Protein AF-B5W1G1-F1 (afdb_monomer)

Structure (mmCIF, N/CA/C/O backbone):
data_AF-B5W1G1-F1
#
_entry.id   AF-B5W1G1-F1
#
loop_
_atom_site.group_PDB
_atom_site.id
_atom_site.type_symbol
_atom_site.label_atom_id
_atom_site.label_alt_id
_atom_site.label_comp_id
_atom_site.label_asym_id
_atom_site.label_entity_id
_atom_site.label_seq_id
_atom_site.pdbx_PDB_ins_code
_atom_site.Cartn_x
_atom_site.Cartn_y
_atom_site.Cartn_z
_atom_site.occupancy
_atom_site.B_iso_or_equiv
_atom_site.auth_seq_id
_atom_site.auth_comp_id
_atom_site.auth_asym_id
_atom_site.auth_atom_id
_atom_site.pdbx_PDB_model_num
ATOM 1 N N . MET A 1 1 ? 3.548 20.262 -10.310 1.00 61.69 1 MET A N 1
ATOM 2 C CA . MET A 1 1 ? 2.220 20.641 -10.828 1.00 61.69 1 MET A CA 1
ATOM 3 C C . MET A 1 1 ? 1.462 19.352 -11.079 1.00 61.69 1 MET A C 1
ATOM 5 O O . MET A 1 1 ? 2.005 18.474 -11.740 1.00 61.69 1 MET A O 1
ATOM 9 N N . THR A 1 2 ? 0.310 19.182 -10.438 1.00 74.25 2 THR A N 1
ATOM 10 C CA . THR A 1 2 ? -0.564 18.022 -10.654 1.00 74.25 2 THR A CA 1
ATOM 11 C C . THR A 1 2 ? -1.331 18.264 -11.941 1.00 74.25 2 THR A C 1
ATOM 13 O O . THR A 1 2 ? -1.907 19.340 -12.098 1.00 74.25 2 THR A O 1
ATOM 16 N N . ASP A 1 3 ? -1.275 17.313 -12.870 1.00 83.94 3 ASP A N 1
ATOM 17 C CA . ASP A 1 3 ? -2.108 17.378 -14.061 1.00 83.94 3 ASP A CA 1
ATOM 18 C C . ASP A 1 3 ? -3.543 17.040 -13.658 1.00 83.94 3 ASP A C 1
ATOM 20 O O . ASP A 1 3 ? -3.789 15.997 -13.055 1.00 83.94 3 ASP A O 1
ATOM 24 N N . MET A 1 4 ? -4.476 17.946 -13.930 1.00 86.12 4 MET A N 1
ATOM 25 C CA . MET A 1 4 ? -5.883 17.762 -13.576 1.00 86.12 4 MET A CA 1
ATOM 26 C C . MET A 1 4 ? -6.613 16.832 -14.549 1.00 86.12 4 MET A C 1
ATOM 28 O O . MET A 1 4 ? -7.685 16.344 -14.202 1.00 86.12 4 MET A O 1
ATOM 32 N N . GLN A 1 5 ? -6.056 16.586 -15.739 1.00 87.12 5 GLN A N 1
ATOM 33 C CA . GLN A 1 5 ? -6.597 15.616 -16.693 1.00 87.12 5 GLN A CA 1
ATOM 34 C C . GLN A 1 5 ? -6.194 14.183 -16.312 1.00 87.12 5 GLN A C 1
ATOM 36 O O . GLN A 1 5 ? -7.009 13.278 -16.443 1.00 87.12 5 GLN A O 1
ATOM 41 N N . ASP A 1 6 ? -5.003 14.016 -15.721 1.00 89.44 6 ASP A N 1
ATOM 42 C CA . ASP A 1 6 ? -4.438 12.733 -15.276 1.00 89.44 6 ASP A CA 1
ATOM 43 C C . ASP A 1 6 ? -4.079 12.759 -13.780 1.00 89.44 6 ASP A C 1
ATOM 45 O O . ASP A 1 6 ? -2.928 12.547 -13.366 1.00 89.44 6 ASP A O 1
ATOM 49 N N . ILE A 1 7 ? -5.070 13.068 -12.941 1.00 92.81 7 ILE A N 1
ATOM 50 C CA . ILE A 1 7 ? -4.854 13.313 -11.509 1.00 92.81 7 ILE A CA 1
ATOM 51 C C . ILE A 1 7 ? -4.305 12.084 -10.773 1.00 92.81 7 ILE A C 1
ATOM 53 O O . ILE A 1 7 ? -3.355 12.208 -9.999 1.00 92.81 7 ILE A O 1
ATOM 57 N N . GLU A 1 8 ? -4.843 10.894 -11.047 1.00 89.69 8 GLU A N 1
ATOM 58 C CA . GLU A 1 8 ? -4.438 9.646 -10.388 1.00 89.69 8 GLU A CA 1
ATOM 59 C C . GLU A 1 8 ? -2.973 9.320 -10.684 1.00 89.69 8 GLU A C 1
ATOM 61 O O . GLU A 1 8 ? -2.160 9.148 -9.771 1.00 89.69 8 GLU A O 1
ATOM 66 N N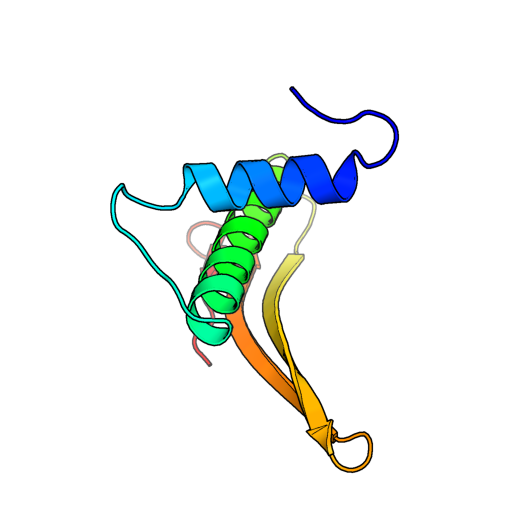 . GLN A 1 9 ? -2.607 9.330 -11.968 1.00 90.19 9 GLN A N 1
ATOM 67 C CA . GLN A 1 9 ? -1.238 9.080 -12.401 1.00 90.19 9 GLN A CA 1
ATOM 68 C C . GLN A 1 9 ? -0.283 10.146 -11.856 1.00 90.19 9 GLN A C 1
ATOM 70 O O . GLN A 1 9 ? 0.824 9.824 -11.415 1.00 90.19 9 GLN A O 1
ATOM 75 N N . SER A 1 10 ? -0.705 11.413 -11.843 1.00 92.56 10 SER A N 1
ATOM 76 C CA . SER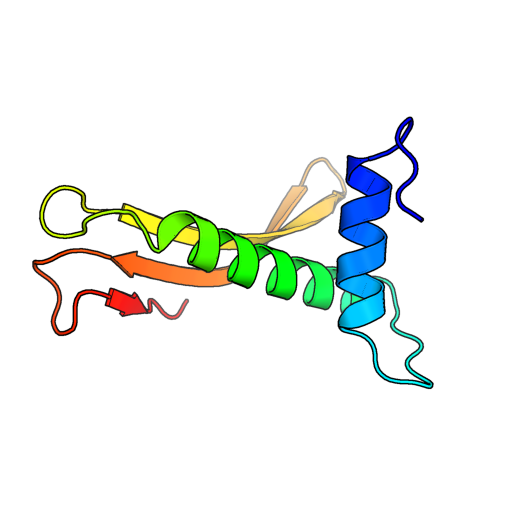 A 1 10 ? 0.085 12.511 -11.289 1.00 92.56 10 SER A CA 1
ATOM 77 C C . SER A 1 10 ? 0.371 12.321 -9.800 1.00 92.56 10 SER A C 1
ATOM 79 O O . SER A 1 10 ? 1.517 12.500 -9.385 1.00 92.56 10 SER A O 1
ATOM 81 N N . ILE A 1 11 ? -0.630 11.934 -9.003 1.00 92.81 11 ILE A N 1
ATOM 82 C CA . ILE A 1 11 ? -0.477 11.693 -7.561 1.00 92.81 11 ILE A CA 1
ATOM 83 C C . ILE A 1 11 ? 0.445 10.49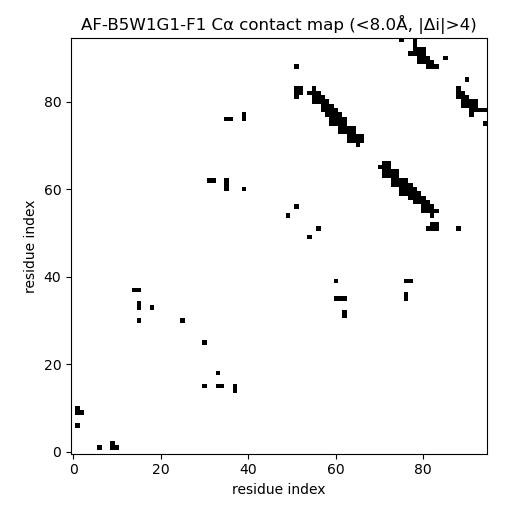8 -7.308 1.00 92.81 11 ILE A C 1
ATOM 85 O O . ILE A 1 11 ? 1.381 10.613 -6.513 1.00 92.81 11 ILE A O 1
ATOM 89 N N . ILE A 1 12 ? 0.235 9.379 -8.009 1.00 92.06 12 ILE A N 1
ATOM 90 C CA . ILE A 1 12 ? 1.078 8.180 -7.874 1.00 92.06 12 ILE A CA 1
ATOM 91 C C . ILE A 1 12 ? 2.532 8.519 -8.212 1.00 92.06 12 ILE A C 1
ATOM 93 O O . ILE A 1 12 ? 3.439 8.247 -7.424 1.00 92.06 12 ILE A O 1
ATOM 97 N N . ARG A 1 13 ? 2.764 9.187 -9.349 1.00 92.50 13 ARG A N 1
ATOM 98 C CA . ARG A 1 13 ? 4.106 9.595 -9.782 1.00 92.50 13 ARG A CA 1
ATOM 99 C C . ARG A 1 13 ? 4.775 10.506 -8.756 1.00 92.50 13 ARG A C 1
ATOM 101 O O . ARG A 1 13 ? 5.947 10.314 -8.453 1.00 92.50 13 ARG A O 1
ATOM 108 N N . GLN A 1 14 ? 4.049 11.486 -8.220 1.00 93.25 14 GLN A N 1
ATOM 109 C CA . GLN A 1 14 ? 4.577 12.389 -7.195 1.00 93.25 14 GLN A CA 1
ATOM 110 C C . GLN A 1 14 ? 4.974 11.631 -5.926 1.00 93.25 14 GLN A C 1
ATOM 112 O O . GLN A 1 14 ? 6.084 11.827 -5.437 1.00 93.25 14 GLN A O 1
ATOM 117 N N . LYS A 1 15 ? 4.113 10.738 -5.422 1.00 94.62 15 LYS A N 1
ATOM 118 C CA . LYS A 1 15 ? 4.408 9.932 -4.230 1.00 94.62 15 LYS A CA 1
ATOM 119 C C . LYS A 1 15 ? 5.644 9.050 -4.423 1.00 94.62 15 LYS A C 1
ATOM 121 O O . LYS A 1 15 ? 6.498 9.019 -3.543 1.00 94.62 15 LYS A O 1
ATOM 126 N N . ILE A 1 16 ? 5.778 8.401 -5.583 1.00 94.25 16 ILE A N 1
ATOM 127 C CA . ILE A 1 16 ? 6.958 7.584 -5.909 1.00 94.25 16 ILE A CA 1
ATOM 128 C C . ILE A 1 16 ? 8.221 8.452 -5.969 1.00 94.25 16 ILE A C 1
ATOM 130 O O . ILE A 1 16 ? 9.211 8.119 -5.327 1.00 94.25 16 ILE A O 1
ATOM 134 N N . ILE A 1 17 ? 8.191 9.585 -6.683 1.00 92.88 17 ILE A N 1
ATOM 135 C CA . ILE A 1 17 ? 9.355 10.483 -6.806 1.00 92.88 17 ILE A CA 1
ATOM 136 C C . ILE A 1 17 ? 9.804 11.011 -5.440 1.00 92.88 17 ILE A C 1
ATOM 138 O O . ILE A 1 17 ? 11.001 11.066 -5.181 1.00 92.88 17 ILE A O 1
ATOM 142 N N . LEU A 1 18 ? 8.866 11.377 -4.562 1.00 94.00 18 LEU A N 1
ATOM 143 C CA . LEU A 1 18 ? 9.178 11.869 -3.216 1.00 94.00 18 LEU A CA 1
ATOM 144 C C . LEU A 1 18 ? 9.827 10.806 -2.319 1.00 94.00 18 LEU A C 1
ATOM 146 O O . LEU A 1 18 ? 10.532 11.161 -1.377 1.00 94.00 18 LEU A O 1
ATOM 150 N N . ALA A 1 19 ? 9.584 9.525 -2.592 1.00 93.31 19 ALA A N 1
ATOM 151 C CA . ALA A 1 19 ? 10.162 8.423 -1.833 1.00 93.31 19 ALA A CA 1
ATOM 152 C C . ALA A 1 19 ? 11.549 7.989 -2.347 1.00 93.31 19 ALA A C 1
ATOM 154 O O . ALA A 1 19 ? 12.270 7.293 -1.629 1.00 93.31 19 ALA A O 1
ATOM 155 N N . LEU A 1 20 ? 11.932 8.395 -3.562 1.00 93.94 20 LEU A N 1
ATOM 156 C CA . LEU A 1 20 ? 13.241 8.103 -4.147 1.00 93.94 20 LEU A CA 1
ATOM 157 C C . LEU A 1 20 ? 14.308 9.081 -3.648 1.00 93.94 20 LEU A C 1
ATOM 159 O O . LEU A 1 20 ? 14.070 10.279 -3.488 1.00 93.94 20 LEU A O 1
ATOM 163 N N . LYS A 1 21 ? 15.522 8.573 -3.440 1.00 92.12 21 LYS A N 1
ATOM 164 C CA . LYS A 1 21 ? 16.697 9.391 -3.138 1.00 92.12 21 LYS A CA 1
ATOM 165 C C . LYS A 1 21 ? 17.376 9.832 -4.429 1.00 92.12 21 LYS A C 1
ATOM 167 O O . LYS A 1 21 ? 17.259 9.211 -5.485 1.00 92.12 21 LYS A O 1
ATOM 172 N N . TYR A 1 22 ? 18.124 10.929 -4.340 1.00 88.75 22 TYR A N 1
ATOM 173 C CA . TYR A 1 22 ? 18.910 11.404 -5.471 1.00 88.75 22 TYR A CA 1
ATOM 174 C C . TYR A 1 22 ? 19.909 10.331 -5.927 1.00 88.75 22 TYR A C 1
ATOM 176 O O . TYR A 1 22 ? 20.714 9.852 -5.131 1.00 88.75 22 TYR A O 1
ATOM 184 N N . GLY A 1 23 ? 19.873 9.997 -7.218 1.00 90.75 23 GLY A N 1
ATOM 185 C CA . GLY A 1 23 ? 20.729 8.974 -7.821 1.00 90.75 23 GLY A CA 1
ATOM 186 C C . GLY A 1 23 ? 20.103 7.579 -7.897 1.00 90.75 23 GLY A C 1
ATOM 187 O O . GLY A 1 23 ? 20.660 6.734 -8.600 1.00 90.75 23 GLY A O 1
ATOM 188 N N . ASP A 1 24 ? 18.947 7.350 -7.264 1.00 92.94 24 ASP A N 1
ATOM 189 C CA . ASP A 1 24 ? 18.234 6.078 -7.370 1.00 92.94 24 ASP A CA 1
ATOM 190 C C . ASP A 1 24 ? 17.798 5.824 -8.821 1.00 92.94 24 ASP A C 1
ATOM 192 O O . ASP A 1 24 ? 17.225 6.686 -9.493 1.00 92.94 24 ASP A O 1
ATOM 196 N N . LYS A 1 25 ? 18.069 4.611 -9.308 1.00 92.31 25 LYS A N 1
ATOM 197 C CA . LYS A 1 25 ? 17.633 4.117 -10.622 1.00 92.31 25 LYS A CA 1
ATOM 198 C C . LYS A 1 25 ? 16.962 2.755 -10.452 1.00 92.31 25 LYS A C 1
ATOM 200 O O . LYS A 1 25 ? 17.535 1.748 -10.868 1.00 92.31 25 LYS A O 1
ATOM 205 N N . PRO A 1 26 ? 15.797 2.714 -9.789 1.00 93.75 26 PRO A N 1
ATOM 206 C CA . PRO A 1 26 ? 15.141 1.458 -9.487 1.00 93.75 26 PRO A CA 1
ATOM 207 C C . PRO A 1 26 ? 14.643 0.788 -10.770 1.00 93.75 26 PRO A C 1
ATOM 209 O O . PRO A 1 26 ? 14.140 1.442 -11.689 1.00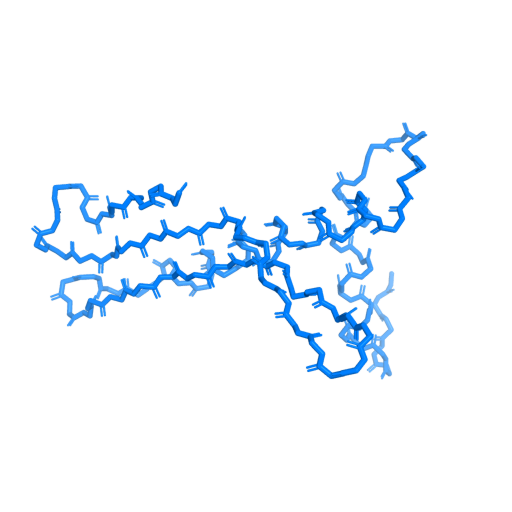 93.75 26 PRO A O 1
ATOM 212 N N . ASN A 1 27 ? 14.774 -0.531 -10.830 1.00 96.00 27 ASN A N 1
ATOM 213 C CA . ASN A 1 27 ? 14.156 -1.348 -11.863 1.00 96.00 27 ASN A CA 1
ATOM 214 C C . ASN A 1 27 ? 12.646 -1.527 -11.594 1.00 96.00 27 ASN A C 1
ATOM 216 O O . ASN A 1 27 ? 12.110 -1.062 -10.587 1.00 96.00 27 ASN A O 1
ATOM 220 N N . LEU A 1 28 ? 11.938 -2.209 -12.499 1.00 95.44 28 LEU A N 1
ATOM 221 C CA . LEU A 1 28 ? 10.487 -2.396 -12.385 1.00 95.44 28 LEU A CA 1
ATOM 222 C C . LEU A 1 28 ? 10.074 -3.084 -11.074 1.00 95.44 28 LEU A C 1
ATOM 224 O O . LEU A 1 28 ? 9.084 -2.684 -10.462 1.00 95.44 28 LEU A O 1
ATOM 228 N N . VAL A 1 29 ? 10.827 -4.093 -10.633 1.00 95.38 29 VAL A N 1
ATOM 229 C CA . VAL A 1 29 ? 10.532 -4.828 -9.395 1.00 95.38 29 VAL A CA 1
ATOM 230 C C . VAL A 1 29 ? 10.696 -3.904 -8.192 1.00 95.38 29 VAL A C 1
ATOM 232 O O . VAL A 1 29 ? 9.800 -3.822 -7.356 1.00 95.38 29 VAL A O 1
ATOM 235 N N . GLU A 1 30 ? 11.791 -3.149 -8.147 1.00 95.38 30 GLU A N 1
ATOM 236 C CA . GLU A 1 30 ? 12.087 -2.203 -7.067 1.00 95.38 30 GLU A CA 1
ATOM 237 C C . GLU A 1 30 ? 11.053 -1.066 -6.999 1.00 95.38 30 GLU A C 1
ATOM 239 O O . GLU A 1 30 ? 10.556 -0.754 -5.917 1.00 95.38 30 GLU A O 1
ATOM 244 N N . ILE A 1 31 ? 10.654 -0.493 -8.144 1.00 95.81 31 ILE A N 1
ATOM 245 C CA . ILE A 1 31 ? 9.572 0.509 -8.206 1.00 95.81 31 ILE A CA 1
ATOM 246 C C . ILE A 1 31 ? 8.252 -0.083 -7.710 1.00 95.81 31 ILE A C 1
ATOM 248 O O . ILE A 1 31 ? 7.527 0.580 -6.971 1.00 95.81 31 ILE A O 1
ATOM 252 N N . THR A 1 32 ? 7.929 -1.319 -8.095 1.00 95.94 32 THR A N 1
ATOM 253 C CA . THR A 1 32 ? 6.669 -1.968 -7.700 1.00 95.94 32 THR A CA 1
ATOM 254 C C . THR A 1 32 ? 6.634 -2.237 -6.195 1.00 95.94 32 THR A C 1
ATOM 256 O O . THR A 1 32 ? 5.622 -1.990 -5.541 1.00 95.94 32 THR A O 1
ATOM 259 N N . GLN A 1 33 ? 7.755 -2.674 -5.616 1.00 95.25 33 GLN A N 1
ATOM 260 C CA . GLN A 1 33 ? 7.898 -2.835 -4.168 1.00 95.25 33 GLN A CA 1
ATOM 261 C C . GLN A 1 33 ? 7.771 -1.500 -3.429 1.00 95.25 33 GLN A C 1
ATOM 263 O O . GLN A 1 33 ? 7.069 -1.422 -2.419 1.00 95.25 33 GLN A O 1
ATOM 268 N N . LEU A 1 34 ? 8.390 -0.438 -3.953 1.00 95.44 34 LEU A N 1
ATOM 269 C CA . LEU A 1 34 ? 8.264 0.907 -3.395 1.00 95.44 34 LEU A CA 1
ATOM 270 C C . LEU A 1 34 ? 6.814 1.406 -3.444 1.00 95.44 34 LEU A C 1
ATOM 272 O O . LEU A 1 34 ? 6.310 1.924 -2.449 1.00 95.44 34 LEU A O 1
ATOM 276 N N . ALA A 1 35 ? 6.128 1.209 -4.571 1.00 95.25 35 ALA A N 1
ATOM 277 C CA . ALA A 1 35 ? 4.722 1.562 -4.720 1.00 95.25 35 ALA A CA 1
ATOM 278 C C . ALA A 1 35 ? 3.840 0.798 -3.720 1.00 95.25 35 ALA A C 1
ATOM 280 O O . ALA A 1 35 ? 3.028 1.420 -3.039 1.00 95.25 35 ALA A O 1
ATOM 281 N N . SER A 1 36 ? 4.042 -0.516 -3.563 1.00 95.31 36 SER A N 1
ATOM 282 C CA . SER A 1 36 ? 3.318 -1.333 -2.577 1.00 95.31 36 SER A CA 1
ATOM 283 C C . SER A 1 36 ? 3.475 -0.795 -1.155 1.00 95.31 36 SER A C 1
ATOM 285 O O . SER A 1 36 ? 2.494 -0.729 -0.417 1.00 95.31 36 SER A O 1
ATOM 287 N N . LYS A 1 37 ? 4.690 -0.380 -0.779 1.00 95.06 37 LYS A N 1
ATOM 288 C CA . LYS A 1 37 ? 4.964 0.209 0.535 1.00 95.06 37 LYS A CA 1
ATOM 289 C C . LYS A 1 37 ? 4.214 1.528 0.734 1.00 95.06 37 LYS A C 1
ATOM 291 O O . LYS A 1 37 ? 3.519 1.692 1.731 1.00 95.06 37 LYS A O 1
ATOM 296 N N . ILE A 1 38 ? 4.317 2.447 -0.229 1.00 95.50 38 ILE A N 1
ATOM 297 C CA . ILE A 1 38 ? 3.629 3.750 -0.189 1.00 95.50 38 ILE A CA 1
ATOM 298 C C . ILE A 1 38 ? 2.114 3.557 -0.054 1.00 95.50 38 ILE A C 1
ATOM 300 O O . ILE A 1 38 ? 1.478 4.219 0.762 1.00 95.50 38 ILE A O 1
ATOM 304 N N . ILE A 1 39 ? 1.543 2.637 -0.836 1.00 95.31 39 ILE A N 1
ATOM 305 C CA . ILE A 1 39 ? 0.111 2.325 -0.790 1.00 95.31 39 ILE A CA 1
ATOM 306 C C . ILE A 1 39 ? -0.272 1.776 0.587 1.00 95.31 39 ILE A C 1
ATOM 308 O O . ILE A 1 39 ? -1.289 2.190 1.135 1.00 95.31 39 ILE A O 1
ATOM 312 N N . SER A 1 40 ? 0.539 0.891 1.172 1.00 94.94 40 SER A N 1
ATOM 313 C CA . SER A 1 40 ? 0.274 0.346 2.509 1.00 94.94 40 SER A CA 1
ATOM 314 C C . SER A 1 40 ? 0.252 1.439 3.586 1.00 94.94 40 SER A C 1
ATOM 316 O O . SER A 1 40 ? -0.679 1.506 4.390 1.00 94.94 40 SER A O 1
ATOM 318 N N . GLU A 1 41 ? 1.218 2.362 3.546 1.00 94.94 41 GLU A N 1
ATOM 319 C CA . GLU A 1 41 ? 1.271 3.518 4.451 1.00 94.94 41 GLU A CA 1
ATOM 320 C C . GLU A 1 41 ? 0.073 4.464 4.262 1.00 94.94 41 GLU A C 1
ATOM 322 O O . GLU A 1 41 ? -0.457 5.013 5.231 1.00 94.94 41 GLU A O 1
ATOM 327 N N . ASP A 1 42 ? -0.364 4.680 3.019 1.00 95.38 42 ASP A N 1
ATOM 328 C CA . ASP A 1 42 ? -1.546 5.490 2.723 1.00 95.38 42 ASP A CA 1
ATOM 329 C C . ASP A 1 42 ? -2.828 4.825 3.241 1.00 95.38 42 ASP A C 1
ATOM 331 O O . ASP A 1 42 ? -3.660 5.502 3.844 1.00 95.38 42 ASP A O 1
ATOM 335 N N . VAL A 1 43 ? -2.971 3.507 3.073 1.00 95.56 43 VAL A N 1
ATOM 336 C CA . VAL A 1 43 ? -4.092 2.732 3.628 1.00 95.56 43 VAL A CA 1
ATOM 337 C C . VAL A 1 43 ? -4.122 2.841 5.152 1.00 95.56 43 VAL A C 1
ATOM 339 O O . VAL A 1 43 ? -5.179 3.114 5.718 1.00 95.56 43 VAL A O 1
ATOM 342 N N . GLU A 1 44 ? -2.979 2.705 5.828 1.00 93.88 44 GLU A N 1
ATOM 343 C CA . GLU A 1 44 ? -2.905 2.862 7.285 1.00 93.88 44 GLU A CA 1
ATOM 344 C C . GLU A 1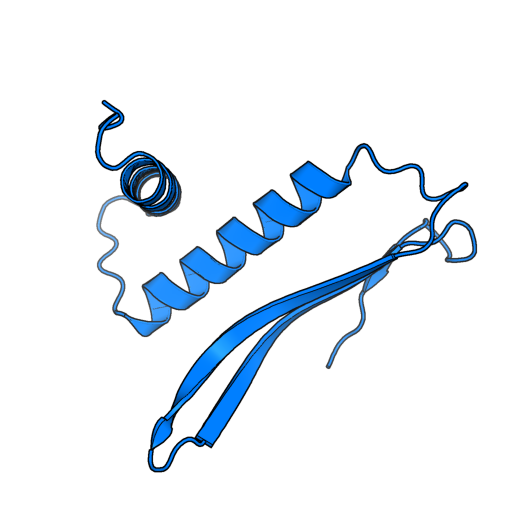 44 ? -3.334 4.269 7.734 1.00 93.88 44 GLU A C 1
ATOM 346 O O . GLU A 1 44 ? -4.117 4.410 8.675 1.00 93.88 44 GLU A O 1
ATOM 351 N N . LYS A 1 45 ? -2.905 5.322 7.026 1.00 95.25 45 LYS A N 1
ATOM 352 C CA . LYS A 1 45 ? -3.337 6.702 7.314 1.00 95.25 45 LYS A CA 1
ATOM 353 C C . LYS A 1 45 ? -4.835 6.892 7.099 1.00 95.25 45 LYS A C 1
ATOM 355 O O . LYS A 1 45 ? -5.480 7.524 7.934 1.00 95.25 45 LYS A O 1
ATOM 360 N N . LEU A 1 46 ? -5.389 6.347 6.017 1.00 95.56 46 LEU A N 1
ATOM 361 C CA . LEU A 1 46 ? -6.822 6.425 5.717 1.00 95.56 46 LEU A CA 1
ATOM 362 C C . LEU A 1 46 ? -7.676 5.695 6.761 1.00 95.56 46 LEU A C 1
ATOM 364 O O . LEU A 1 46 ? -8.780 6.143 7.058 1.00 95.56 46 LEU A O 1
ATOM 368 N N . LEU A 1 47 ? -7.162 4.606 7.335 1.00 94.50 47 LEU A N 1
ATOM 369 C CA . LEU A 1 47 ? -7.843 3.832 8.373 1.00 94.50 47 LEU A CA 1
ATOM 370 C C . LEU A 1 47 ? -7.610 4.368 9.793 1.00 9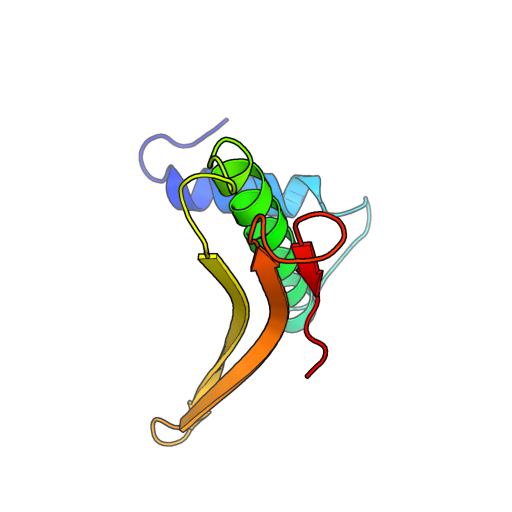4.50 47 LEU A C 1
ATOM 372 O O . LEU A 1 47 ? -8.347 3.995 10.702 1.00 94.50 47 LEU A O 1
ATOM 376 N N . SER A 1 48 ? -6.643 5.267 9.997 1.00 92.44 48 SER A N 1
ATOM 377 C CA . SER A 1 48 ? -6.350 5.857 11.313 1.00 92.44 48 SER A CA 1
ATOM 378 C C . SER A 1 48 ? -7.546 6.495 12.048 1.00 92.44 48 SER A C 1
ATOM 380 O O . SER A 1 48 ? -7.560 6.419 13.277 1.00 92.44 48 SER A O 1
ATOM 382 N N . PRO A 1 49 ? -8.571 7.075 11.381 1.00 94.12 49 PRO A N 1
ATOM 383 C CA . PRO A 1 49 ? -9.745 7.622 12.065 1.00 94.12 49 PRO A CA 1
ATOM 384 C C . PRO A 1 49 ? -10.797 6.570 12.455 1.00 94.12 49 PRO A C 1
ATOM 386 O O . PRO A 1 49 ? -11.788 6.920 13.092 1.00 94.12 49 PRO A O 1
ATOM 389 N N . VAL A 1 50 ? -10.643 5.307 12.037 1.00 93.38 50 VAL A N 1
ATOM 390 C CA . VAL A 1 50 ? -11.619 4.243 12.317 1.00 93.38 50 VAL A CA 1
ATOM 391 C C . VAL A 1 50 ? -11.523 3.826 13.783 1.00 93.38 50 VAL A C 1
ATOM 393 O O . VAL A 1 50 ? -10.487 3.340 14.236 1.00 93.38 50 VAL A O 1
ATOM 396 N N . ASP A 1 51 ? -12.629 3.972 14.514 1.00 91.00 51 ASP A N 1
ATOM 397 C CA . ASP A 1 51 ? -12.719 3.564 15.915 1.00 91.00 51 ASP A CA 1
ATOM 398 C C . ASP A 1 51 ? -12.750 2.031 16.053 1.00 91.00 51 ASP A C 1
ATOM 400 O O . ASP A 1 51 ? -13.726 1.363 15.692 1.00 91.00 51 ASP A O 1
ATOM 404 N N . ASN A 1 52 ? -11.674 1.475 16.614 1.00 89.12 52 ASN A N 1
ATOM 405 C CA . ASN A 1 52 ? -11.508 0.037 16.818 1.00 89.12 52 ASN A CA 1
ATOM 406 C C . ASN A 1 52 ? -12.269 -0.533 18.033 1.00 89.12 52 ASN A C 1
ATOM 408 O O . ASN A 1 52 ? -12.293 -1.755 18.223 1.00 89.12 52 ASN A O 1
ATOM 412 N N . PHE A 1 53 ? -12.917 0.316 18.839 1.00 89.62 53 PHE A N 1
ATOM 413 C CA . PHE A 1 53 ? -13.899 -0.115 19.837 1.00 89.62 53 PHE A CA 1
ATOM 414 C C . PHE A 1 53 ? -15.241 -0.464 19.198 1.00 89.62 53 PHE A C 1
ATOM 416 O O . PHE A 1 53 ? -15.958 -1.317 19.719 1.00 89.62 53 PHE A O 1
ATOM 423 N N . VAL A 1 54 ? -15.558 0.157 18.059 1.00 93.75 54 VAL A N 1
ATOM 424 C CA . VAL A 1 54 ? -16.807 -0.076 17.325 1.00 93.75 54 VAL A CA 1
ATOM 425 C C . VAL A 1 54 ? -16.610 -1.103 16.210 1.00 93.75 54 VAL A C 1
ATOM 427 O O . VAL A 1 54 ? -17.455 -1.980 16.030 1.00 93.75 54 VAL A O 1
ATOM 430 N N . PHE A 1 55 ? -15.492 -1.031 15.478 1.00 94.56 55 PHE A N 1
ATOM 431 C CA . PHE A 1 55 ? -15.244 -1.865 14.301 1.00 94.56 55 PHE A CA 1
ATOM 432 C C . PHE A 1 55 ? -13.961 -2.688 14.420 1.00 94.56 55 PHE A C 1
ATOM 434 O O . PHE A 1 55 ? -12.874 -2.156 14.626 1.00 94.56 55 PHE A O 1
ATOM 441 N N . ASN A 1 56 ? -14.077 -3.994 14.184 1.00 94.81 56 ASN A N 1
ATOM 442 C CA . ASN A 1 56 ? -12.925 -4.868 13.980 1.00 94.81 56 ASN A CA 1
ATOM 443 C C . ASN A 1 56 ? -12.629 -4.958 12.481 1.00 94.81 56 ASN A C 1
ATOM 445 O O . ASN A 1 56 ? -13.548 -5.182 11.692 1.00 94.81 56 ASN A O 1
ATOM 449 N N . TYR A 1 57 ? -11.365 -4.831 12.084 1.00 95.19 57 TYR A N 1
ATOM 450 C CA . TYR A 1 57 ? -10.971 -4.933 10.679 1.00 95.19 57 TYR A CA 1
ATOM 451 C C . TYR A 1 57 ? -9.619 -5.620 10.501 1.00 95.19 57 TYR A C 1
ATOM 453 O O . TYR A 1 57 ? -8.792 -5.672 11.410 1.00 95.19 57 TYR A O 1
ATOM 461 N N . GLY A 1 58 ? -9.406 -6.174 9.311 1.00 94.06 58 GLY A N 1
ATOM 462 C CA . GLY A 1 58 ? -8.129 -6.726 8.880 1.00 94.06 58 GLY A CA 1
ATOM 463 C C . GLY A 1 58 ? -7.630 -5.990 7.650 1.00 94.06 58 GLY A C 1
ATOM 464 O O . GLY A 1 58 ? -8.425 -5.595 6.800 1.00 94.06 58 GLY A O 1
ATOM 465 N N . VAL A 1 59 ? -6.319 -5.811 7.560 1.00 94.75 59 VAL A N 1
ATOM 466 C CA . VAL A 1 59 ? -5.662 -5.204 6.405 1.00 94.75 59 VAL A CA 1
ATOM 467 C C . VAL A 1 59 ? -4.692 -6.216 5.831 1.00 94.75 59 VAL A C 1
ATOM 469 O O . VAL A 1 59 ? -3.878 -6.775 6.564 1.00 94.75 59 VAL A O 1
ATOM 472 N N . MET A 1 60 ? -4.798 -6.441 4.524 1.00 94.81 60 MET A N 1
ATOM 473 C CA . MET A 1 60 ? -3.865 -7.233 3.735 1.00 94.81 60 MET A CA 1
ATOM 474 C C . MET A 1 60 ? -3.447 -6.404 2.525 1.00 94.81 60 MET A C 1
ATOM 476 O O . MET A 1 60 ? -4.282 -6.065 1.688 1.00 94.81 60 MET A O 1
ATOM 480 N N . THR A 1 61 ? -2.166 -6.071 2.439 1.00 94.50 61 THR A N 1
ATOM 481 C CA . THR A 1 61 ? -1.571 -5.389 1.286 1.00 94.50 61 THR A CA 1
ATOM 482 C C . THR A 1 61 ? -0.507 -6.287 0.665 1.00 94.50 61 THR A C 1
ATOM 484 O O . THR A 1 61 ? 0.058 -7.169 1.316 1.00 94.50 61 THR A O 1
ATOM 487 N N . GLY A 1 62 ? -0.246 -6.104 -0.625 1.00 94.25 62 GLY A N 1
ATOM 488 C CA . GLY A 1 62 ? 0.716 -6.918 -1.353 1.00 94.25 62 GLY A CA 1
ATOM 489 C C . GLY A 1 62 ? 0.784 -6.557 -2.828 1.00 94.25 62 GLY A C 1
ATOM 490 O O . GLY A 1 62 ? 0.047 -5.700 -3.315 1.00 94.25 62 GLY A O 1
ATOM 491 N N . ILE A 1 63 ? 1.675 -7.239 -3.538 1.00 96.62 63 ILE A N 1
ATOM 492 C CA . ILE A 1 63 ? 1.892 -7.077 -4.972 1.00 96.62 63 ILE A CA 1
ATOM 493 C C . ILE A 1 63 ? 1.226 -8.244 -5.687 1.00 96.62 63 ILE A C 1
ATOM 495 O O . ILE A 1 63 ? 1.573 -9.403 -5.453 1.00 96.62 63 ILE A O 1
ATOM 499 N N . GLN A 1 64 ? 0.302 -7.936 -6.589 1.00 96.31 64 GLN A N 1
ATOM 500 C CA . GLN A 1 64 ? -0.231 -8.921 -7.517 1.00 96.31 64 GLN A CA 1
ATOM 501 C C . GLN A 1 64 ? 0.733 -9.097 -8.692 1.00 96.31 64 GLN A C 1
ATOM 503 O O . GLN A 1 64 ? 1.090 -8.141 -9.377 1.00 96.31 64 GLN A O 1
ATOM 508 N N . ILE A 1 65 ? 1.153 -10.336 -8.921 1.00 96.62 65 ILE A N 1
ATOM 509 C CA . ILE A 1 65 ? 2.042 -10.732 -10.008 1.00 96.62 65 ILE A CA 1
ATOM 510 C C . ILE A 1 65 ? 1.203 -11.495 -11.028 1.00 96.62 65 ILE A C 1
ATOM 512 O O . ILE A 1 65 ? 0.625 -12.539 -10.719 1.00 96.62 65 ILE A O 1
ATOM 516 N N . HIS A 1 66 ? 1.139 -10.967 -12.247 1.00 96.19 66 HIS A N 1
ATOM 517 C CA . HIS A 1 66 ? 0.460 -11.605 -13.369 1.00 96.19 66 HIS A CA 1
ATOM 518 C C . HIS A 1 66 ? 1.429 -12.548 -14.086 1.00 96.19 66 HIS A C 1
ATOM 520 O O . HIS A 1 66 ? 2.476 -12.121 -14.571 1.00 96.19 66 HIS A O 1
ATOM 526 N N . GLY A 1 67 ? 1.086 -13.831 -14.117 1.00 95.19 67 GLY A N 1
ATOM 527 C CA . GLY A 1 67 ? 1.847 -14.886 -14.764 1.00 95.19 67 GLY A CA 1
ATOM 528 C C . GLY A 1 67 ? 1.312 -15.296 -16.130 1.00 95.19 67 GLY A C 1
ATOM 529 O O . GLY A 1 67 ? 0.260 -14.830 -16.566 1.00 95.19 67 GLY A O 1
ATOM 530 N N . PRO A 1 68 ? 2.018 -16.211 -16.814 1.00 94.81 68 PRO A N 1
ATOM 531 C CA . PRO A 1 68 ? 1.518 -16.849 -18.026 1.00 94.81 68 PRO A CA 1
ATOM 532 C C . PRO A 1 68 ? 0.244 -17.657 -17.757 1.00 94.81 68 PRO A C 1
ATOM 534 O O . PRO A 1 68 ? 0.037 -18.136 -16.643 1.00 94.81 68 PRO A O 1
ATOM 537 N N . MET A 1 69 ? -0.556 -17.897 -18.798 1.00 93.50 69 MET A N 1
ATOM 538 C CA . MET A 1 69 ? -1.731 -18.784 -18.732 1.00 93.50 69 MET A CA 1
ATOM 539 C C . MET A 1 69 ? -2.733 -18.394 -17.630 1.00 93.50 69 MET A C 1
ATOM 541 O O . MET A 1 69 ? -3.229 -19.263 -16.918 1.00 93.50 69 MET A O 1
ATOM 545 N N . ASP A 1 70 ? -2.979 -17.091 -17.457 1.00 92.12 70 ASP A N 1
ATOM 546 C CA . ASP A 1 70 ? -3.903 -16.536 -16.453 1.00 92.12 70 ASP A CA 1
ATOM 547 C C . ASP A 1 70 ? -3.585 -16.956 -15.005 1.00 92.12 70 ASP A C 1
ATOM 549 O O . ASP A 1 70 ? -4.447 -16.976 -14.124 1.00 92.12 70 ASP A O 1
ATOM 553 N N . THR A 1 71 ? -2.321 -17.291 -14.732 1.00 96.00 71 THR A N 1
ATOM 554 C CA . THR A 1 71 ? -1.857 -17.541 -13.367 1.00 96.00 71 THR A CA 1
ATOM 555 C C . THR A 1 71 ? -1.611 -16.222 -12.639 1.00 96.00 71 THR A C 1
ATOM 557 O O . THR A 1 71 ? -1.116 -15.249 -13.209 1.00 96.00 71 THR A O 1
ATOM 560 N N . HIS A 1 72 ? -1.953 -16.176 -11.352 1.00 95.50 72 HIS A N 1
ATOM 561 C CA . HIS A 1 72 ? -1.727 -15.009 -10.505 1.00 95.50 72 HIS A CA 1
ATOM 562 C C . HIS A 1 72 ? -1.078 -15.432 -9.194 1.00 95.50 72 HIS A C 1
ATOM 564 O O . HIS A 1 72 ? -1.490 -16.415 -8.577 1.00 95.50 72 HIS A O 1
ATOM 570 N N . TRP A 1 73 ? -0.100 -14.651 -8.745 1.00 95.50 73 TRP A N 1
ATOM 571 C CA . TRP A 1 73 ? 0.506 -14.796 -7.425 1.00 95.50 73 TRP A CA 1
ATOM 572 C C . TRP A 1 73 ? 0.368 -13.500 -6.645 1.00 95.50 73 TRP A C 1
ATOM 574 O O . TRP A 1 73 ? 0.349 -12.417 -7.227 1.00 95.50 73 TRP A O 1
ATOM 584 N N . ILE A 1 74 ? 0.297 -13.614 -5.323 1.00 93.75 74 ILE A N 1
ATOM 585 C CA . ILE A 1 74 ? 0.320 -12.469 -4.418 1.00 93.75 74 ILE A CA 1
ATOM 586 C C . ILE A 1 74 ? 1.608 -12.544 -3.611 1.00 93.75 74 ILE A C 1
ATOM 588 O O . ILE A 1 74 ? 1.842 -13.520 -2.902 1.00 93.75 74 ILE A O 1
ATOM 592 N N . TYR A 1 75 ? 2.433 -11.509 -3.719 1.00 93.38 75 TYR A N 1
ATOM 593 C CA . TYR A 1 75 ? 3.545 -11.290 -2.808 1.00 93.38 75 TYR A CA 1
ATOM 594 C C . TYR A 1 75 ? 3.052 -10.414 -1.646 1.00 93.38 75 TYR A C 1
ATOM 596 O O . TYR A 1 75 ? 2.742 -9.241 -1.877 1.00 93.38 75 TYR A O 1
ATOM 604 N N . PRO A 1 76 ? 2.912 -10.951 -0.423 1.00 92.00 76 PRO A N 1
ATOM 605 C CA . PRO A 1 76 ? 2.372 -10.194 0.701 1.00 92.00 76 PRO A CA 1
ATOM 606 C C . PRO A 1 76 ? 3.331 -9.080 1.147 1.00 92.00 76 PRO A C 1
ATOM 608 O O . PRO A 1 76 ? 4.549 -9.244 1.096 1.00 92.00 76 PRO A O 1
ATOM 611 N N . HIS A 1 77 ? 2.773 -7.952 1.591 1.00 90.62 77 HIS A N 1
ATOM 612 C CA . HIS A 1 77 ? 3.519 -6.832 2.167 1.00 90.62 77 HIS A CA 1
ATOM 613 C C . HIS A 1 77 ? 3.173 -6.650 3.649 1.00 90.62 77 HIS A C 1
ATOM 615 O O . HIS A 1 77 ? 3.946 -7.092 4.494 1.00 90.62 77 HIS A O 1
ATOM 621 N N . ASP A 1 78 ? 2.004 -6.083 3.966 1.00 90.81 78 ASP A N 1
ATOM 622 C CA . ASP A 1 78 ? 1.503 -5.995 5.338 1.00 90.81 78 ASP A CA 1
ATOM 623 C C . ASP A 1 78 ? 0.280 -6.881 5.532 1.00 90.81 78 ASP A C 1
ATOM 625 O O . ASP A 1 78 ? -0.623 -6.938 4.694 1.00 90.81 78 ASP A O 1
ATOM 629 N N . PHE A 1 79 ? 0.227 -7.535 6.689 1.00 93.88 79 PHE A N 1
ATOM 630 C CA . PHE A 1 79 ? -0.940 -8.282 7.117 1.00 93.88 79 PHE A CA 1
ATOM 631 C C . PHE A 1 79 ? -1.161 -8.073 8.611 1.00 93.88 79 PHE A C 1
ATOM 633 O O . PHE A 1 79 ? -0.293 -8.374 9.431 1.00 93.88 79 PHE A O 1
ATOM 640 N N . TYR A 1 80 ? -2.302 -7.504 8.990 1.00 94.00 80 TYR A N 1
ATOM 641 C CA . TYR A 1 80 ? -2.602 -7.231 10.393 1.00 94.00 80 TYR A CA 1
ATOM 642 C C . TYR A 1 80 ? -4.098 -7.175 10.681 1.00 94.00 80 TYR A C 1
ATOM 644 O O . TYR A 1 80 ? -4.923 -6.932 9.802 1.00 94.00 80 TYR A O 1
ATOM 652 N N . LEU A 1 81 ? -4.440 -7.382 11.950 1.00 94.94 81 LEU A N 1
ATOM 653 C CA . LEU A 1 81 ? -5.788 -7.238 12.489 1.00 94.94 81 LEU A CA 1
ATOM 654 C C . LEU A 1 81 ? -5.828 -6.074 13.472 1.00 94.94 81 LEU A C 1
ATOM 656 O O . LEU A 1 81 ? -4.903 -5.902 14.265 1.00 94.94 81 LEU A O 1
ATOM 660 N N . VAL A 1 82 ? -6.916 -5.315 13.448 1.00 94.88 82 VAL A N 1
ATOM 661 C CA . VAL A 1 82 ? -7.211 -4.231 14.382 1.00 94.88 82 VAL A CA 1
ATOM 662 C C . VAL A 1 82 ? -8.530 -4.537 15.076 1.00 94.88 82 VAL A C 1
ATOM 664 O O . VAL A 1 82 ? -9.546 -4.805 14.434 1.00 94.88 82 VAL A O 1
ATOM 667 N N . SER A 1 83 ? -8.494 -4.550 16.404 1.00 93.75 83 SER A N 1
ATOM 668 C CA . SER A 1 83 ? -9.647 -4.837 17.253 1.00 93.75 83 SER A CA 1
ATOM 669 C C . SER A 1 83 ? -9.362 -4.403 18.684 1.00 93.75 83 SER A C 1
ATOM 671 O O . SER A 1 83 ? -8.277 -4.667 19.203 1.00 93.75 83 SER A O 1
ATOM 673 N N . SER A 1 84 ? -10.362 -3.838 19.360 1.00 93.00 84 SER A N 1
ATOM 674 C CA . SER A 1 84 ? -10.320 -3.568 20.805 1.00 93.00 84 SER A CA 1
ATOM 675 C C . SER A 1 84 ? -10.092 -4.815 21.673 1.00 93.00 84 SER A C 1
ATOM 677 O O . SER A 1 84 ? -9.675 -4.693 22.822 1.00 93.00 84 SER A O 1
ATOM 679 N N . GLN A 1 85 ? -10.315 -6.018 21.135 1.00 93.00 85 GLN A N 1
ATOM 680 C CA . GLN A 1 85 ? -10.081 -7.287 21.835 1.00 93.00 85 GLN A CA 1
ATOM 681 C C . GLN A 1 85 ? -8.612 -7.739 21.788 1.00 93.00 85 GLN A C 1
ATOM 683 O O . GLN A 1 85 ? -8.235 -8.691 22.472 1.00 93.00 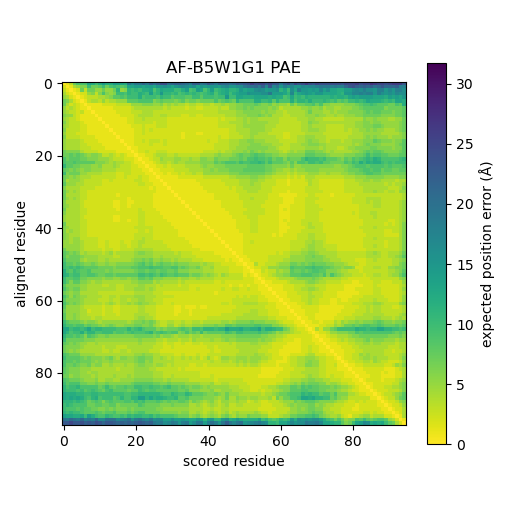85 GLN A O 1
ATOM 688 N N . LEU A 1 86 ? -7.772 -7.089 20.973 1.00 92.19 86 LEU A N 1
ATOM 689 C CA . LEU A 1 86 ? -6.358 -7.428 20.836 1.00 92.19 86 LEU A CA 1
ATOM 690 C C . LEU A 1 86 ? -5.497 -6.612 21.813 1.00 92.19 86 LEU A C 1
ATOM 692 O O . LEU A 1 86 ? -5.720 -5.409 21.970 1.00 92.19 86 LEU A O 1
ATOM 696 N N . PRO A 1 87 ? -4.458 -7.213 22.426 1.00 86.06 87 PRO A N 1
ATOM 697 C CA . PRO A 1 87 ? -3.480 -6.466 23.211 1.00 86.06 87 PRO A CA 1
ATOM 698 C C . PRO A 1 87 ? -2.836 -5.363 22.361 1.00 86.06 87 PRO A C 1
ATOM 700 O O . PRO A 1 87 ? -2.240 -5.647 21.325 1.00 86.06 87 PRO A O 1
ATOM 703 N N . GLY A 1 88 ? -2.978 -4.103 22.782 1.00 85.94 88 GLY A N 1
ATOM 704 C CA . GLY A 1 88 ? -2.481 -2.946 22.028 1.00 85.94 88 GLY A CA 1
ATOM 705 C C . GLY A 1 88 ? -3.326 -2.553 20.809 1.00 85.94 88 GLY A C 1
ATOM 706 O O . GLY A 1 88 ? -2.891 -1.720 20.021 1.00 85.94 88 GLY A O 1
ATOM 707 N N . GLY A 1 89 ? -4.516 -3.138 20.626 1.00 89.62 89 GLY A N 1
ATOM 708 C CA . GLY A 1 89 ? -5.482 -2.763 19.586 1.00 89.62 89 GLY A CA 1
ATOM 709 C C . GLY A 1 89 ? -5.139 -3.221 18.163 1.00 89.62 89 GLY A C 1
ATOM 710 O O . GLY A 1 89 ? -6.015 -3.212 17.302 1.00 89.62 89 GLY A O 1
ATOM 711 N N . LYS A 1 90 ? -3.897 -3.650 17.903 1.00 91.81 90 LYS A N 1
ATOM 712 C CA . LYS A 1 90 ? -3.407 -4.113 16.596 1.00 91.81 90 LYS A CA 1
ATOM 713 C C . LYS A 1 90 ? -2.484 -5.319 16.764 1.00 91.81 90 LYS A C 1
ATOM 715 O O . LYS A 1 90 ? -1.608 -5.324 17.624 1.00 91.81 90 LYS A O 1
ATOM 720 N N . LYS A 1 91 ? -2.645 -6.329 15.908 1.00 93.62 91 LYS A N 1
ATOM 721 C CA . LYS A 1 91 ? -1.777 -7.510 15.839 1.00 93.62 91 LYS A CA 1
ATOM 722 C C . LYS A 1 91 ? -1.298 -7.724 14.409 1.00 93.62 91 LYS A C 1
ATOM 724 O O . LYS A 1 91 ? -2.107 -8.014 13.531 1.00 93.62 91 LYS A O 1
ATOM 729 N N . ASN A 1 92 ? 0.013 -7.634 14.202 1.00 91.44 92 ASN A N 1
ATOM 730 C CA . ASN A 1 92 ? 0.632 -8.024 12.938 1.00 91.44 92 ASN A CA 1
ATOM 731 C C . ASN A 1 92 ? 0.618 -9.549 12.801 1.00 91.44 92 ASN A C 1
ATOM 733 O O . ASN A 1 92 ? 0.865 -10.281 13.765 1.00 91.44 92 ASN A O 1
ATOM 737 N N . LEU A 1 93 ? 0.301 -10.010 11.601 1.00 87.88 93 LEU A N 1
ATOM 738 C CA . LEU A 1 93 ? 0.299 -11.403 11.203 1.00 87.88 93 LEU A CA 1
ATOM 739 C C . LEU A 1 93 ? 1.488 -11.600 10.264 1.00 87.88 93 LEU A C 1
ATOM 741 O O . LEU A 1 93 ? 1.578 -10.959 9.222 1.00 87.88 93 LEU A O 1
ATOM 745 N N . PHE A 1 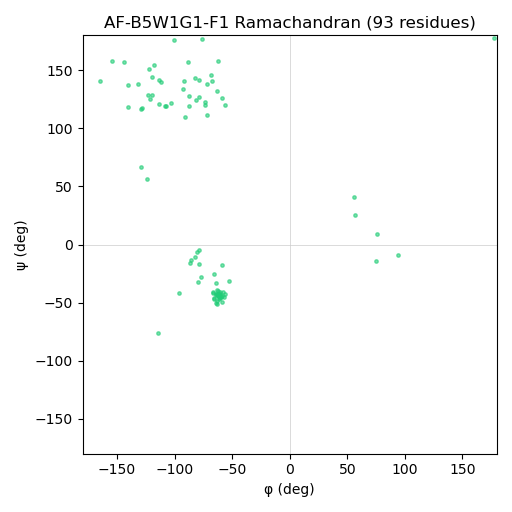94 ? 2.416 -12.464 10.655 1.00 75.69 94 PHE A N 1
ATOM 746 C CA . PHE A 1 94 ? 3.516 -12.866 9.787 1.00 75.69 94 PHE A CA 1
ATOM 747 C C . PHE A 1 94 ? 3.040 -14.063 8.958 1.00 75.69 94 PHE A C 1
ATOM 749 O O . PHE A 1 94 ? 2.486 -15.007 9.530 1.00 75.69 94 PHE A O 1
ATOM 756 N N . LEU A 1 95 ? 3.197 -13.978 7.634 1.00 57.19 95 LEU A N 1
ATOM 757 C CA . LEU A 1 95 ? 3.011 -15.096 6.704 1.00 57.19 95 LEU A CA 1
ATOM 758 C C . LEU A 1 95 ? 4.307 -15.901 6.585 1.00 57.19 95 LEU A C 1
ATOM 760 O O . LEU A 1 95 ? 5.385 -15.263 6.573 1.00 57.19 95 LEU A O 1
#

pLDDT: mean 92.12, std 6.05, range [57.19, 96.62]

Organism: NCBI:txid513049

Nearest PDB structures (foldseek):
  6qcs-assembly1_A  TM=3.551E-01  e=5.735E+00  Influenza B virus
  2y9j-assembly1_Y  TM=3.850E-01  e=7.861E+00  Salmonella enterica subsp. enterica serovar Typhimurium
  8bwy-assembly1_N  TM=3.222E-01  e=6.109E+00  Chlamydomonas reinhardtii

Sequence (95 aa):
MTDMQDIEQSIIRQKIILALKYGDKPNLVEITQLASKIISEDVEKLLSPVDNFVFNYGVMTGIQIHGPMDTHWIYPHDFYLVSSQLPGGKKNLFL

Solvent-accessible surface area (backbone atoms only — not comparable to full-atom values): 5820 Å² total; per-residue (Å²): 134,78,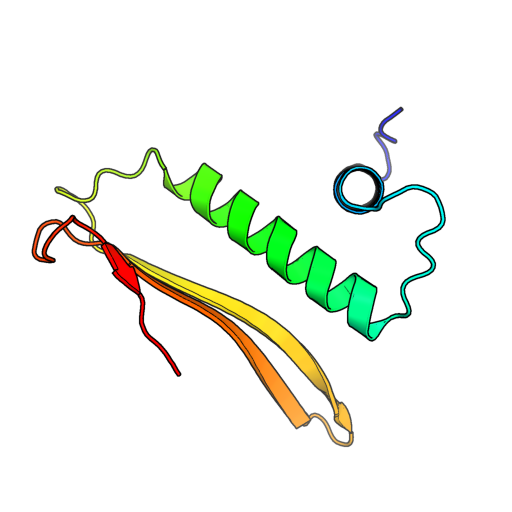44,82,89,46,46,67,62,36,51,53,50,48,57,52,58,71,71,52,58,94,89,68,79,72,52,72,67,56,49,49,53,52,48,44,50,54,51,46,55,49,51,51,60,71,49,63,82,61,58,36,84,82,44,72,50,73,49,79,40,55,46,79,44,83,49,76,93,86,37,75,48,74,48,79,70,50,38,33,39,34,23,64,90,40,81,89,37,49,45,80,52,87,130

Secondary structure (DSSP, 8-state):
---SSSHHHHHHHHHHHHHSPTT----HHHHHHHHHHHHHHHHHHHHTTS-TTT--EEEEEEEEEE-STT-EEEEEEEEEEE-TTSTTSEEE---

Radius of gyration: 16.55 Å; Cα contacts (8 Å, |Δi|>4): 97; chains: 1; bounding box: 38×39×42 Å

InterPro domains:
  IPR040703 Limiting CO2-inducible protein B/C, beta carbonyic anhydrase domain [PF18599] (2-82)

Foldseek 3Di:
DQDPVPNVVSVLVVLLVVPDDPPDDDDPVRSQLSSQVSVVVVVCVVCVVPDQAVDKDWDWTFDWDQDPPRDIDTGTDWTKIAHPVDDVRIDTDDD

Mean predicted aligned error: 4.72 Å